Protein AF-0000000075745060 (afdb_homodimer)

Nearest PDB structures (foldseek):
  2mmv-assembly1_B  TM=8.718E-01  e=8.606E-03  Geobacillus stearothermophilus
  2mmv-assembly1_B  TM=8.714E-01  e=1.076E-02  Geobacillus stearothermophilus

pLDDT: mean 89.41, std 9.53, range [43.56, 97.56]

InterPro domains:
  IPR007838 Cell division protein ZapA-like [PF05164] (5-83)
  IPR036192 Cell division protein ZapA-like superfamily [SSF102829] (5-84)

Structure (mmCIF, N/CA/C/O backbone):
data_AF-0000000075745060-model_v1
#
loop_
_entity.id
_entity.type
_entity.pdbx_description
1 polymer 'Cell division protein ZapA'
#
loop_
_atom_site.group_PDB
_atom_site.id
_atom_site.type_symbol
_atom_site.label_atom_id
_atom_site.label_alt_id
_atom_site.label_comp_id
_atom_site.label_asym_id
_atom_site.label_entity_id
_atom_site.label_seq_id
_atom_site.pdbx_PDB_ins_code
_atom_site.Cartn_x
_atom_site.Cartn_y
_atom_site.Cartn_z
_atom_site.occupancy
_atom_site.B_iso_or_equiv
_atom_site.auth_seq_id
_atom_site.auth_comp_id
_atom_site.auth_asym_id
_atom_site.auth_atom_id
_atom_site.pdbx_PDB_model_num
ATOM 1 N N . MET A 1 1 ? 22.391 3.332 -5.008 1 78.62 1 MET A N 1
ATOM 2 C CA . MET A 1 1 ? 21.188 2.574 -4.648 1 78.62 1 MET A CA 1
ATOM 3 C C . MET A 1 1 ? 21.547 1.123 -4.336 1 78.62 1 MET A C 1
ATOM 5 O O . MET A 1 1 ? 21.922 0.367 -5.23 1 78.62 1 MET A O 1
ATOM 9 N N . PRO A 1 2 ? 21.516 0.775 -3.096 1 85.06 2 PRO A N 1
ATOM 10 C CA . PRO A 1 2 ? 21.859 -0.585 -2.688 1 85.06 2 PRO A CA 1
ATOM 11 C C . PRO A 1 2 ? 20.875 -1.632 -3.193 1 85.06 2 PRO A C 1
ATOM 13 O O . PRO A 1 2 ? 19.719 -1.306 -3.48 1 85.06 2 PRO A O 1
ATOM 16 N N . GLU A 1 3 ? 21.469 -2.824 -3.379 1 89.88 3 GLU A N 1
ATOM 17 C CA . GLU A 1 3 ? 20.656 -3.973 -3.768 1 89.88 3 GLU A CA 1
ATOM 18 C C . GLU A 1 3 ? 20.312 -4.844 -2.562 1 89.88 3 GLU A C 1
ATOM 20 O O . GLU A 1 3 ? 21.156 -5.082 -1.701 1 89.88 3 GLU A O 1
ATOM 25 N N . TYR A 1 4 ? 19 -5.285 -2.598 1 91.44 4 TYR A N 1
ATOM 26 C CA . TYR A 1 4 ? 18.547 -6.168 -1.525 1 91.44 4 TYR A CA 1
ATOM 27 C C . TYR A 1 4 ? 18.078 -7.504 -2.082 1 91.44 4 TYR A C 1
ATOM 29 O O . TYR A 1 4 ? 17.406 -7.555 -3.113 1 91.44 4 TYR A O 1
ATOM 37 N N . LYS A 1 5 ? 18.594 -8.586 -1.419 1 92.69 5 LYS A N 1
ATOM 38 C CA . LYS A 1 5 ? 18.125 -9.938 -1.709 1 92.69 5 LYS A CA 1
ATOM 39 C C . LYS A 1 5 ? 17.406 -10.547 -0.507 1 92.69 5 LYS A C 1
ATOM 41 O O . LYS A 1 5 ? 18.016 -10.766 0.54 1 92.69 5 LYS A O 1
ATOM 46 N N . LEU A 1 6 ? 16.109 -10.742 -0.721 1 91.56 6 LEU A N 1
ATOM 47 C CA . LEU A 1 6 ? 15.328 -11.227 0.414 1 91.56 6 LEU A CA 1
ATOM 48 C C . LEU A 1 6 ? 14.375 -12.336 -0.014 1 91.56 6 LEU A C 1
ATOM 50 O O . LEU A 1 6 ? 14.062 -12.469 -1.2 1 91.56 6 LEU A O 1
ATOM 54 N N . THR A 1 7 ? 14.141 -13.188 1.041 1 93.62 7 THR A N 1
ATOM 55 C CA . THR A 1 7 ? 13.062 -14.156 0.876 1 93.62 7 THR A CA 1
ATOM 56 C C . THR A 1 7 ? 11.758 -13.617 1.463 1 93.62 7 THR A C 1
ATOM 58 O O . THR A 1 7 ? 11.656 -13.414 2.674 1 93.62 7 THR A O 1
ATOM 61 N N . VAL A 1 8 ? 10.852 -13.32 0.569 1 93.5 8 VAL A N 1
ATOM 62 C CA . VAL A 1 8 ? 9.547 -12.805 0.988 1 93.5 8 VAL A CA 1
ATOM 63 C C . VAL A 1 8 ? 8.453 -13.797 0.592 1 93.5 8 VAL A C 1
ATOM 65 O O . VAL A 1 8 ? 8.328 -14.148 -0.581 1 93.5 8 VAL A O 1
ATOM 68 N N . LEU A 1 9 ? 7.664 -14.258 1.613 1 92.5 9 LEU A N 1
ATOM 69 C CA . LEU A 1 9 ? 6.578 -15.211 1.397 1 92.5 9 LEU A CA 1
ATOM 70 C C . LEU A 1 9 ? 7.082 -16.453 0.669 1 92.5 9 LEU A C 1
ATOM 72 O O . LEU A 1 9 ? 6.414 -16.953 -0.236 1 92.5 9 LEU A O 1
ATOM 76 N N . GLY A 1 10 ? 8.266 -16.781 0.926 1 90.94 10 GLY A N 1
ATOM 77 C CA . GLY A 1 10 ? 8.859 -18 0.394 1 90.94 10 GLY A CA 1
ATOM 78 C C . GLY A 1 10 ? 9.492 -17.812 -0.97 1 90.94 10 GLY A C 1
ATOM 79 O O . GLY A 1 10 ? 9.953 -18.766 -1.591 1 90.94 10 GLY A O 1
ATOM 80 N N . LEU A 1 11 ? 9.453 -16.547 -1.471 1 91.44 11 LEU A N 1
ATOM 81 C CA . LEU A 1 11 ? 10.023 -16.25 -2.777 1 91.44 11 LEU A CA 1
ATOM 82 C C . LEU A 1 11 ? 11.289 -15.406 -2.635 1 91.44 11 LEU A C 1
ATOM 84 O O . LEU A 1 11 ? 11.336 -14.477 -1.827 1 91.44 11 LEU A O 1
ATOM 88 N N . ASP A 1 12 ? 12.297 -15.773 -3.434 1 92.62 12 ASP A N 1
ATOM 89 C CA . ASP A 1 12 ? 13.539 -15 -3.436 1 92.62 12 ASP A CA 1
ATOM 90 C C . ASP A 1 12 ? 13.445 -13.82 -4.395 1 92.62 12 ASP A C 1
ATOM 92 O O . ASP A 1 12 ? 13.281 -14 -5.605 1 92.62 12 ASP A O 1
ATOM 96 N N . VAL A 1 13 ? 13.523 -12.609 -3.836 1 89.5 13 VAL A N 1
ATOM 97 C CA . VAL A 1 13 ? 13.414 -11.398 -4.645 1 89.5 13 VAL A CA 1
ATOM 98 C C . VAL A 1 13 ? 14.656 -10.531 -4.441 1 89.5 13 VAL A C 1
ATOM 100 O O . VAL A 1 13 ? 15.234 -10.508 -3.355 1 89.5 13 VAL A O 1
ATOM 103 N N . ALA A 1 14 ? 15.023 -9.898 -5.543 1 90.19 14 ALA A N 1
ATOM 104 C CA . ALA A 1 14 ? 16.141 -8.961 -5.52 1 90.19 14 ALA A CA 1
ATOM 105 C C . ALA A 1 14 ? 15.75 -7.633 -6.168 1 90.19 14 ALA A C 1
ATOM 107 O O . ALA A 1 14 ? 15.078 -7.613 -7.203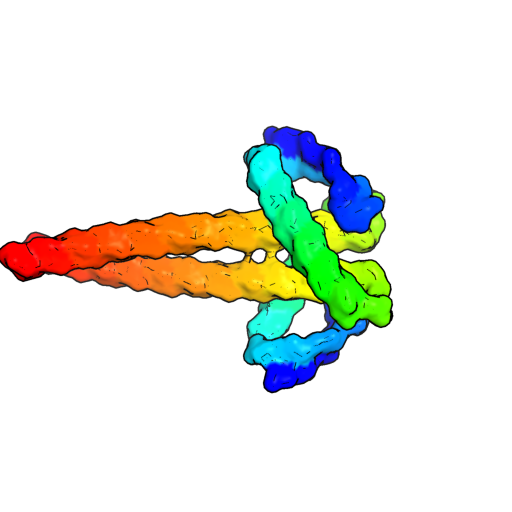 1 90.19 14 ALA A O 1
ATOM 108 N N . PHE A 1 15 ? 16.094 -6.562 -5.426 1 87.69 15 PHE A N 1
ATOM 109 C CA . PHE A 1 15 ? 15.758 -5.27 -6.012 1 87.69 15 PHE A CA 1
ATOM 110 C C . PHE A 1 15 ? 16.688 -4.184 -5.488 1 87.69 15 PHE A C 1
ATOM 112 O O . PHE A 1 15 ? 17.344 -4.363 -4.461 1 87.69 15 PHE A O 1
ATOM 119 N N . LYS A 1 16 ? 16.781 -3.203 -6.344 1 88.81 16 LYS A N 1
ATOM 120 C CA . LYS A 1 16 ? 17.547 -2.027 -5.953 1 88.81 16 LYS A CA 1
ATOM 121 C C . LYS A 1 16 ? 16.641 -0.931 -5.402 1 88.81 16 LYS A C 1
ATOM 123 O O . LYS A 1 16 ? 15.531 -0.729 -5.898 1 88.81 16 LYS A O 1
ATOM 128 N N . THR A 1 17 ? 17.031 -0.321 -4.336 1 90.44 17 THR A N 1
ATOM 129 C CA . THR A 1 17 ? 16.234 0.747 -3.734 1 90.44 17 THR A CA 1
ATOM 130 C C . THR A 1 17 ? 17.125 1.702 -2.947 1 90.44 17 THR A C 1
ATOM 132 O O . THR A 1 17 ? 18.219 1.33 -2.529 1 90.44 17 THR A O 1
ATOM 135 N N . ASP A 1 18 ? 16.594 2.986 -2.891 1 90.62 18 ASP A N 1
ATOM 136 C CA . ASP A 1 18 ? 17.297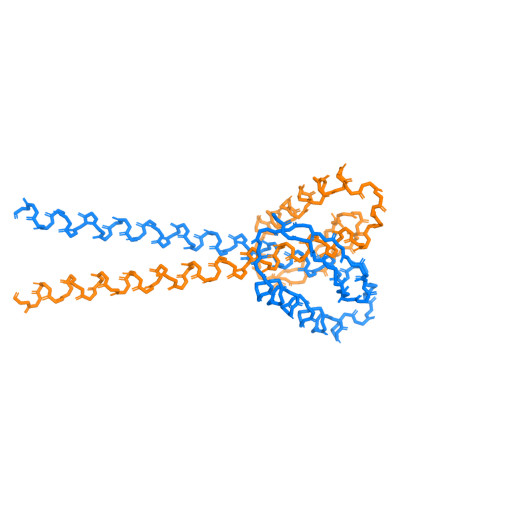 3.971 -2.072 1 90.62 18 ASP A CA 1
ATOM 137 C C . ASP A 1 18 ? 16.906 3.836 -0.601 1 90.62 18 ASP A C 1
ATOM 139 O O . ASP A 1 18 ? 17.547 4.422 0.271 1 90.62 18 ASP A O 1
ATOM 143 N N . ALA A 1 19 ? 15.859 3.021 -0.33 1 90.62 19 ALA A N 1
ATOM 144 C CA . ALA A 1 19 ? 15.43 2.781 1.045 1 90.62 19 ALA A CA 1
ATOM 145 C C . ALA A 1 19 ? 16.516 2.055 1.839 1 90.62 19 ALA A C 1
ATOM 147 O O . ALA A 1 19 ? 17.219 1.199 1.3 1 90.62 19 ALA A O 1
ATOM 148 N N . ASP A 1 20 ? 16.609 2.389 3.102 1 92.19 20 ASP A N 1
ATOM 149 C CA . ASP A 1 20 ? 17.594 1.696 3.932 1 92.19 20 ASP A CA 1
ATOM 150 C C . ASP A 1 20 ? 17.047 0.35 4.41 1 92.19 20 ASP A C 1
ATOM 152 O O . ASP A 1 20 ? 15.891 0.013 4.156 1 92.19 20 ASP A O 1
ATOM 156 N N . GLY A 1 21 ? 17.938 -0.365 5.074 1 92.38 21 GLY A N 1
ATOM 157 C CA . GLY A 1 21 ? 17.609 -1.716 5.5 1 92.38 21 GLY A CA 1
ATOM 158 C C . GLY A 1 21 ? 16.438 -1.771 6.465 1 92.38 21 GLY A C 1
ATOM 159 O O . GLY A 1 21 ? 15.633 -2.697 6.414 1 92.38 21 GLY A O 1
ATOM 160 N N . GLU A 1 22 ? 16.375 -0.827 7.312 1 95.25 22 GLU A N 1
ATOM 161 C CA . GLU A 1 22 ? 15.281 -0.786 8.289 1 95.25 22 GLU A CA 1
ATOM 162 C C . GLU A 1 22 ? 13.93 -0.6 7.609 1 95.25 22 GLU A C 1
ATOM 164 O O . GLU A 1 22 ? 12.953 -1.246 7.98 1 95.25 22 GLU A O 1
ATOM 169 N N . ARG A 1 23 ? 13.922 0.302 6.664 1 95 23 ARG A N 1
ATOM 170 C CA . ARG A 1 23 ? 12.703 0.56 5.898 1 95 23 ARG A CA 1
ATOM 171 C C . ARG A 1 23 ? 12.281 -0.675 5.109 1 95 23 ARG A C 1
ATOM 173 O O . ARG A 1 23 ? 11.094 -1.024 5.078 1 95 23 ARG A O 1
ATOM 180 N N . VAL A 1 24 ? 13.273 -1.352 4.527 1 95.19 24 VAL A N 1
ATOM 181 C CA . VAL A 1 24 ? 13.016 -2.564 3.76 1 95.19 24 VAL A CA 1
ATOM 182 C C . VAL A 1 24 ? 12.469 -3.652 4.684 1 95.19 24 VAL A C 1
ATOM 184 O O . VAL A 1 24 ? 11.508 -4.344 4.34 1 95.19 24 VAL A O 1
ATOM 187 N N . GLN A 1 25 ? 13.039 -3.764 5.812 1 95.88 25 GLN A N 1
ATOM 188 C CA . GLN A 1 25 ? 12.609 -4.77 6.781 1 95.88 25 GLN A CA 1
ATOM 189 C C . GLN A 1 25 ? 11.195 -4.488 7.273 1 95.88 25 GLN A C 1
ATOM 191 O O . GLN A 1 25 ? 10.391 -5.41 7.434 1 95.88 25 GLN A O 1
ATOM 196 N N . ALA A 1 26 ? 10.883 -3.254 7.504 1 97.19 26 ALA A N 1
ATOM 197 C CA . ALA A 1 26 ? 9.547 -2.885 7.961 1 97.19 26 ALA A CA 1
ATOM 198 C C . ALA A 1 26 ? 8.492 -3.232 6.918 1 97.19 26 ALA A C 1
ATOM 200 O O . ALA A 1 26 ? 7.414 -3.732 7.254 1 97.19 26 ALA A O 1
ATOM 201 N N . ALA A 1 27 ? 8.82 -2.928 5.68 1 97.19 27 ALA A N 1
ATOM 202 C CA . ALA A 1 27 ? 7.902 -3.252 4.594 1 97.19 27 ALA A CA 1
ATOM 203 C C . ALA A 1 27 ? 7.699 -4.762 4.477 1 97.19 27 ALA A C 1
ATOM 205 O O . ALA A 1 27 ? 6.57 -5.23 4.297 1 97.19 27 ALA A O 1
ATOM 206 N N . THR A 1 28 ? 8.805 -5.484 4.625 1 97.06 28 THR A N 1
ATOM 207 C CA . THR A 1 28 ? 8.727 -6.938 4.547 1 97.06 28 THR A CA 1
ATOM 208 C C . THR A 1 28 ? 7.895 -7.5 5.695 1 97.06 28 THR A C 1
ATOM 210 O O . THR A 1 28 ? 7.07 -8.391 5.492 1 97.06 28 THR A O 1
ATOM 213 N N . ASP A 1 29 ? 8.141 -6.988 6.859 1 97.31 29 ASP A N 1
ATOM 214 C CA . ASP A 1 29 ? 7.406 -7.438 8.039 1 97.31 29 ASP A CA 1
ATOM 215 C C . ASP A 1 29 ? 5.91 -7.164 7.887 1 97.31 29 ASP A C 1
ATOM 217 O O . ASP A 1 29 ? 5.086 -8.023 8.203 1 97.31 29 ASP A O 1
ATOM 221 N N . LEU A 1 30 ? 5.574 -5.992 7.465 1 97.56 30 LEU A N 1
ATOM 222 C CA . LEU A 1 30 ? 4.176 -5.637 7.246 1 97.56 30 LEU A CA 1
ATOM 223 C C . LEU A 1 30 ? 3.516 -6.598 6.266 1 97.56 30 LEU A C 1
ATOM 225 O O . LEU A 1 30 ? 2.418 -7.102 6.52 1 97.56 30 LEU A O 1
ATOM 229 N N . LEU A 1 31 ? 4.211 -6.773 5.156 1 97.06 31 LEU A N 1
ATOM 230 C CA . LEU A 1 31 ? 3.701 -7.652 4.109 1 97.06 31 LEU A CA 1
ATOM 231 C C . LEU A 1 31 ? 3.484 -9.062 4.645 1 97.06 31 LEU A C 1
ATOM 233 O O . LEU A 1 31 ? 2.418 -9.648 4.445 1 97.06 31 LEU A O 1
ATOM 237 N N . GLU A 1 32 ? 4.453 -9.656 5.328 1 96.25 32 GLU A N 1
ATOM 238 C CA . GLU A 1 32 ? 4.387 -11.016 5.84 1 96.25 32 GLU A CA 1
ATOM 239 C C . GLU A 1 32 ? 3.293 -11.164 6.895 1 96.25 32 GLU A C 1
ATOM 241 O O . GLU A 1 32 ? 2.566 -12.156 6.91 1 96.25 32 GLU A O 1
ATOM 246 N N . ASN A 1 33 ? 3.178 -10.195 7.715 1 96.81 33 ASN A N 1
ATOM 247 C CA . ASN A 1 33 ? 2.148 -10.227 8.75 1 96.81 33 ASN A CA 1
ATOM 248 C C . ASN A 1 33 ? 0.747 -10.195 8.141 1 96.81 33 ASN A C 1
ATOM 250 O O . ASN A 1 33 ? -0.123 -10.969 8.547 1 96.81 33 ASN A O 1
ATOM 254 N N . ARG A 1 34 ? 0.559 -9.352 7.211 1 95.44 34 ARG A N 1
ATOM 255 C CA . ARG A 1 34 ? -0.747 -9.242 6.566 1 95.44 34 ARG A CA 1
ATOM 256 C C . ARG A 1 34 ? -1.068 -10.508 5.773 1 95.44 34 ARG A C 1
ATOM 258 O O . ARG A 1 34 ? -2.215 -10.961 5.754 1 95.44 34 ARG A O 1
ATOM 265 N N . TYR A 1 35 ? -0.072 -11.008 5.16 1 95.81 35 TYR A N 1
ATOM 266 C CA . TYR A 1 35 ? -0.273 -12.242 4.406 1 95.81 35 TYR A CA 1
ATOM 267 C C . TYR A 1 35 ? -0.664 -13.391 5.332 1 95.81 35 TYR A C 1
ATOM 269 O O . TYR A 1 35 ? -1.56 -14.18 5.012 1 95.81 35 TYR A O 1
ATOM 277 N N . GLN A 1 36 ? 0.016 -13.523 6.449 1 93.94 36 GLN A N 1
ATOM 278 C CA . GLN A 1 36 ? -0.27 -14.586 7.406 1 93.94 36 GLN A CA 1
ATOM 279 C C . GLN A 1 36 ? -1.704 -14.492 7.922 1 93.94 36 GLN A C 1
ATOM 281 O O . GLN A 1 36 ? -2.389 -15.508 8.055 1 93.94 36 GLN A O 1
ATOM 286 N N . GLU A 1 37 ? -2.137 -13.328 8.18 1 93.38 37 GLU A N 1
ATOM 287 C CA . GLU A 1 37 ? -3.51 -13.109 8.617 1 93.38 37 GLU A CA 1
ATOM 288 C C . GLU A 1 37 ? -4.508 -13.508 7.535 1 93.38 37 GLU A C 1
ATOM 290 O O . GLU A 1 37 ? -5.543 -14.109 7.824 1 93.38 37 GLU A O 1
ATOM 295 N N . LEU A 1 38 ? -4.184 -13.055 6.344 1 91.12 38 LEU A N 1
ATOM 296 C CA . LEU A 1 38 ? -5.043 -13.359 5.207 1 91.12 38 LEU A CA 1
ATOM 297 C C . LEU A 1 38 ? -5.086 -14.867 4.949 1 91.12 38 LEU A C 1
ATOM 299 O O . LEU A 1 38 ? -6.145 -15.422 4.645 1 91.12 38 LEU A O 1
ATOM 303 N N . GLU A 1 39 ? -3.891 -15.492 5.016 1 90.25 39 GLU A N 1
ATOM 304 C CA . GLU A 1 39 ? -3.779 -16.922 4.777 1 90.25 39 GLU A CA 1
ATOM 305 C C . GLU A 1 39 ? -4.613 -17.719 5.781 1 90.25 39 GLU A C 1
ATOM 307 O O . GLU A 1 39 ? -5.227 -18.719 5.426 1 90.25 39 GLU A O 1
ATOM 312 N N . ALA A 1 40 ? -4.613 -17.281 6.949 1 88.31 40 ALA A N 1
ATOM 313 C CA . ALA A 1 40 ? -5.367 -17.938 8.008 1 88.31 40 ALA A CA 1
ATOM 314 C C . ALA A 1 40 ? -6.863 -17.938 7.707 1 88.31 40 ALA A C 1
ATOM 316 O O . ALA A 1 40 ? -7.59 -18.844 8.102 1 88.31 40 ALA A O 1
ATOM 317 N N . ARG A 1 41 ? -7.285 -16.938 6.992 1 83.44 41 ARG A N 1
ATOM 318 C CA . ARG A 1 41 ? -8.703 -16.766 6.711 1 83.44 41 ARG A CA 1
ATOM 319 C C . ARG A 1 41 ? -9.07 -17.359 5.348 1 83.44 41 ARG A C 1
ATOM 321 O O . ARG A 1 41 ? -10.234 -17.656 5.09 1 83.44 41 ARG A O 1
ATOM 328 N N . GLY A 1 42 ? -8.055 -17.266 4.48 1 77.31 42 GLY A N 1
ATOM 329 C CA . GLY A 1 42 ? -8.328 -17.594 3.092 1 77.31 42 GLY A CA 1
ATOM 330 C C . GLY A 1 42 ? -7.836 -18.969 2.695 1 77.31 42 GLY A C 1
ATOM 331 O O . GLY A 1 42 ? -7.277 -19.156 1.61 1 77.31 42 GLY A O 1
ATOM 332 N N . LEU A 1 43 ? -7.996 -19.922 3.525 1 66.69 43 LEU A N 1
ATOM 333 C CA . LEU A 1 43 ? -7.438 -21.25 3.359 1 66.69 43 LEU A CA 1
ATOM 334 C C . LEU A 1 43 ? -7.793 -21.828 1.992 1 66.69 43 LEU A C 1
ATOM 336 O O . LEU A 1 43 ? -7 -22.562 1.395 1 66.69 43 LEU A O 1
ATOM 340 N N . ARG A 1 44 ? -8.836 -21.297 1.513 1 81.88 44 ARG A N 1
ATOM 341 C CA . ARG A 1 44 ? -9.266 -21.875 0.246 1 81.88 44 ARG A CA 1
ATOM 342 C C . ARG A 1 44 ? -8.758 -21.062 -0.935 1 81.88 44 ARG A C 1
ATOM 344 O O . ARG A 1 44 ? -8.883 -21.484 -2.088 1 81.88 44 ARG A O 1
ATOM 351 N N . LEU A 1 45 ? -7.996 -20.047 -0.645 1 83.5 45 LEU A N 1
ATOM 352 C CA . LEU A 1 45 ? -7.473 -19.219 -1.724 1 83.5 45 LEU A CA 1
ATOM 353 C C . LEU A 1 45 ? -6.059 -19.641 -2.098 1 83.5 45 LEU A C 1
ATOM 355 O O . LEU A 1 45 ? -5.266 -20.016 -1.228 1 83.5 45 LEU A O 1
ATOM 359 N N . GLY A 1 46 ? -5.719 -19.875 -3.342 1 87.94 46 GLY A N 1
ATOM 360 C CA . GLY A 1 46 ? -4.344 -20.078 -3.779 1 87.94 46 GLY A CA 1
ATOM 361 C C . GLY A 1 46 ? -3.449 -18.891 -3.496 1 87.94 46 GLY A C 1
ATOM 362 O O . GLY A 1 46 ? -3.936 -17.781 -3.248 1 87.94 46 GLY A O 1
ATOM 363 N N . LYS A 1 47 ? -2.148 -19.172 -3.316 1 88.88 47 LYS A N 1
ATOM 364 C CA . LYS A 1 47 ? -1.157 -18.172 -2.943 1 88.88 47 LYS A CA 1
ATOM 365 C C . LYS A 1 47 ? -1.261 -16.938 -3.838 1 88.88 47 LYS A C 1
A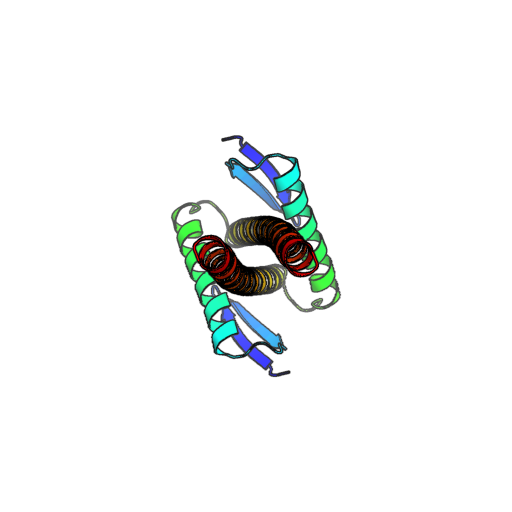TOM 367 O O . LYS A 1 47 ? -1.17 -15.805 -3.357 1 88.88 47 LYS A O 1
ATOM 372 N N . GLN A 1 48 ? -1.47 -17.156 -5.086 1 90.75 48 GLN A N 1
ATOM 373 C CA . GLN A 1 48 ? -1.537 -16.031 -6.027 1 90.75 48 GLN A CA 1
ATOM 374 C C . GLN A 1 48 ? -2.723 -15.125 -5.723 1 90.75 48 GLN A C 1
ATOM 376 O O . GLN A 1 48 ? -2.586 -13.898 -5.719 1 90.75 48 GLN A O 1
ATOM 381 N N . LYS A 1 49 ? -3.832 -15.742 -5.52 1 91.69 49 LYS A N 1
ATOM 382 C CA . LYS A 1 49 ? -5.02 -14.961 -5.191 1 91.69 49 LYS A CA 1
ATOM 383 C C . LYS A 1 49 ? -4.84 -14.219 -3.871 1 91.69 49 LYS A C 1
ATOM 385 O O . LYS A 1 49 ? -5.273 -13.07 -3.732 1 91.69 49 LYS A O 1
ATOM 390 N N . LEU A 1 50 ? -4.211 -14.852 -2.906 1 93.19 50 LEU A N 1
ATOM 391 C CA . LEU A 1 50 ? -3.934 -14.203 -1.628 1 93.19 50 LEU A CA 1
ATOM 392 C C . LEU A 1 50 ? -3.045 -12.977 -1.816 1 93.19 50 LEU A C 1
ATOM 394 O O . LEU A 1 50 ? -3.27 -11.945 -1.19 1 93.19 50 LEU A O 1
ATOM 398 N N . LEU A 1 51 ? -2.088 -13.094 -2.684 1 94.44 51 LEU A N 1
ATOM 399 C CA . LEU A 1 51 ? -1.176 -11.992 -2.961 1 94.44 51 LEU A CA 1
ATOM 400 C C . LEU A 1 51 ? -1.911 -10.828 -3.621 1 94.44 51 LEU A C 1
ATOM 402 O O . LEU A 1 51 ? -1.628 -9.664 -3.334 1 94.44 51 LEU A O 1
ATOM 406 N N . VAL A 1 52 ? -2.857 -11.172 -4.453 1 94.5 52 VAL A N 1
ATOM 407 C CA . VAL A 1 52 ? -3.641 -10.133 -5.117 1 94.5 52 VAL A CA 1
ATOM 408 C C . VAL A 1 52 ? -4.523 -9.414 -4.098 1 94.5 52 VAL A C 1
ATOM 410 O O . VAL A 1 52 ? -4.645 -8.188 -4.125 1 94.5 52 VAL A O 1
ATOM 413 N N . PHE A 1 53 ? -5.09 -10.195 -3.223 1 93.44 53 PHE A N 1
ATOM 414 C CA . PHE A 1 53 ? -5.91 -9.617 -2.166 1 93.44 53 PHE A CA 1
ATOM 415 C C . PHE A 1 53 ? -5.082 -8.688 -1.289 1 93.44 53 PHE A C 1
ATOM 417 O O . PHE A 1 53 ? -5.527 -7.582 -0.959 1 93.44 53 PHE A O 1
ATOM 424 N N . LEU A 1 54 ? -3.975 -9.141 -0.962 1 95.38 54 LEU A N 1
ATOM 425 C CA . LEU A 1 54 ? -3.062 -8.359 -0.136 1 95.38 54 LEU A CA 1
ATOM 426 C C . LEU A 1 54 ? -2.656 -7.066 -0.844 1 95.38 54 LEU A C 1
ATOM 428 O O . LEU A 1 54 ? -2.695 -5.988 -0.249 1 95.38 54 LEU A O 1
ATOM 432 N N . ALA A 1 55 ? -2.264 -7.16 -2.076 1 96.69 55 ALA A N 1
ATOM 433 C CA . ALA A 1 55 ? -1.824 -6.012 -2.867 1 96.69 55 ALA A CA 1
ATOM 434 C C . ALA A 1 55 ? -2.959 -5.008 -3.053 1 96.69 55 ALA A C 1
ATOM 436 O O . ALA A 1 55 ? -2.736 -3.795 -3.002 1 96.69 55 ALA A O 1
ATOM 437 N N . LEU A 1 56 ? -4.148 -5.523 -3.252 1 95.5 56 LEU A N 1
ATOM 438 C CA . LEU A 1 56 ? -5.32 -4.668 -3.408 1 95.5 56 LEU A CA 1
ATOM 439 C C . LEU A 1 56 ? -5.594 -3.885 -2.129 1 95.5 56 LEU A C 1
ATOM 441 O O . LEU A 1 56 ? -5.902 -2.691 -2.18 1 95.5 56 LEU A O 1
ATOM 445 N N . GLY A 1 57 ? -5.516 -4.559 -1.016 1 95.25 57 GLY A N 1
ATOM 446 C CA . GLY A 1 57 ? -5.68 -3.9 0.27 1 95.25 57 GLY A CA 1
ATOM 447 C C . GLY A 1 57 ? -4.652 -2.812 0.517 1 95.25 57 GLY A C 1
ATOM 448 O O . GLY A 1 57 ? -4.996 -1.719 0.973 1 95.25 57 GLY A O 1
ATOM 449 N N . LEU A 1 58 ? -3.434 -3.176 0.188 1 97.38 58 LEU A N 1
ATOM 450 C CA . LEU A 1 58 ? -2.352 -2.211 0.356 1 97.38 58 LEU A CA 1
ATOM 451 C C . LEU A 1 58 ? -2.547 -1.011 -0.564 1 97.38 58 LEU A C 1
ATOM 453 O O . LEU A 1 58 ? -2.275 0.127 -0.174 1 97.38 58 LEU A O 1
ATOM 457 N N . ALA A 1 59 ? -2.961 -1.238 -1.771 1 97.25 59 ALA A N 1
ATOM 458 C CA . ALA A 1 59 ? -3.25 -0.162 -2.717 1 97.25 59 ALA A CA 1
ATOM 459 C C . ALA A 1 59 ? -4.344 0.757 -2.184 1 97.25 59 ALA A C 1
ATOM 461 O O . ALA A 1 59 ? -4.227 1.982 -2.254 1 97.25 59 ALA A O 1
ATOM 462 N N . ASP A 1 60 ? -5.402 0.141 -1.674 1 96.5 60 ASP A N 1
ATOM 463 C CA . ASP A 1 60 ? -6.492 0.917 -1.09 1 96.5 60 ASP A CA 1
ATOM 464 C C . ASP A 1 60 ? -6 1.762 0.083 1 96.5 60 ASP A C 1
ATOM 466 O O . ASP A 1 60 ? -6.336 2.943 0.189 1 96.5 60 ASP A O 1
ATOM 470 N N . ASP A 1 61 ? -5.215 1.131 0.971 1 96.5 61 ASP A N 1
ATOM 471 C CA . ASP A 1 61 ? -4.664 1.834 2.125 1 96.5 61 ASP A CA 1
ATOM 472 C C . ASP A 1 61 ? -3.805 3.018 1.688 1 96.5 61 ASP A C 1
ATOM 474 O O . ASP A 1 61 ? -3.875 4.094 2.281 1 96.5 61 ASP A O 1
ATOM 478 N N . TYR A 1 62 ? -3.07 2.756 0.699 1 96.69 62 TYR A N 1
ATOM 479 C CA . TYR A 1 62 ? -2.189 3.797 0.183 1 96.69 62 TYR A CA 1
ATOM 480 C C . TYR A 1 62 ? -2.992 4.98 -0.342 1 96.69 62 TYR A C 1
ATOM 482 O O . TYR A 1 62 ? -2.68 6.133 -0.038 1 96.69 62 TYR A O 1
ATOM 490 N N . LEU A 1 63 ? -3.992 4.738 -1.106 1 96.94 63 LEU A N 1
ATOM 491 C CA . LEU A 1 63 ? -4.828 5.789 -1.68 1 96.94 63 LEU A CA 1
ATOM 492 C C . LEU A 1 63 ? -5.551 6.566 -0.585 1 96.94 63 LEU A C 1
ATOM 494 O O . LEU A 1 63 ? -5.656 7.793 -0.657 1 96.94 63 LEU A O 1
ATOM 498 N N . GLN A 1 64 ? -6.043 5.844 0.406 1 95.56 64 GLN A N 1
ATOM 499 C CA . GLN A 1 64 ? -6.723 6.496 1.518 1 95.56 64 GLN A CA 1
ATOM 500 C C . GLN A 1 64 ? -5.773 7.406 2.287 1 95.56 64 GLN A C 1
ATOM 502 O O . GLN A 1 64 ? -6.148 8.508 2.688 1 95.56 64 GLN A O 1
ATOM 507 N N . MET A 1 65 ? -4.551 6.906 2.467 1 95.25 65 MET A N 1
ATOM 508 C CA . MET A 1 65 ? -3.557 7.707 3.174 1 95.25 65 MET A CA 1
ATOM 509 C C . MET A 1 65 ? -3.201 8.961 2.379 1 95.25 65 MET A C 1
ATOM 511 O O . MET A 1 65 ? -2.982 10.023 2.957 1 95.25 65 MET A O 1
ATOM 515 N N . THR A 1 66 ? -3.074 8.82 1.099 1 95 66 THR A N 1
ATOM 516 C CA . THR A 1 66 ? -2.779 9.953 0.234 1 95 66 THR A CA 1
ATOM 517 C C . THR A 1 66 ? -3.857 11.023 0.364 1 95 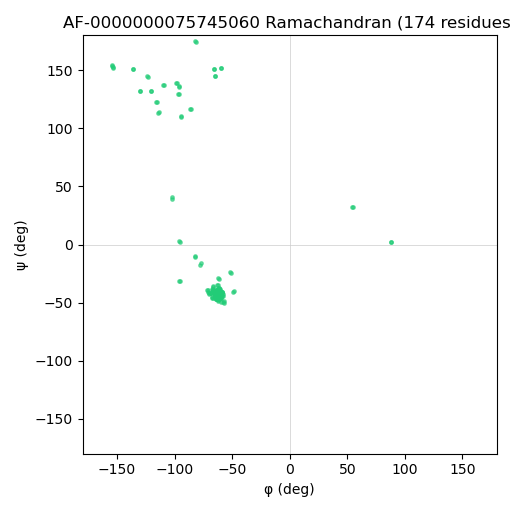66 THR A C 1
ATOM 519 O O . THR A 1 66 ? -3.549 12.219 0.457 1 95 66 THR A O 1
ATOM 522 N N . GLU A 1 67 ? -5.078 10.586 0.371 1 93.94 67 GLU A N 1
ATOM 523 C CA . GLU A 1 67 ? -6.188 11.516 0.523 1 93.94 67 GLU A CA 1
ATOM 524 C C . GLU A 1 67 ? -6.141 12.219 1.876 1 93.94 67 GLU A C 1
ATOM 526 O O . GLU A 1 67 ? -6.387 13.422 1.966 1 93.94 67 GLU A O 1
ATOM 531 N N . ARG A 1 68 ? -5.855 11.469 2.877 1 93.5 68 ARG A N 1
ATOM 532 C CA . ARG A 1 68 ? -5.773 12.031 4.223 1 93.5 68 ARG A CA 1
ATOM 533 C C . ARG A 1 68 ? -4.652 13.062 4.316 1 93.5 68 ARG A C 1
ATOM 535 O O . ARG A 1 68 ? -4.816 14.102 4.949 1 93.5 68 ARG A O 1
ATOM 542 N N . LEU A 1 69 ? -3.568 12.711 3.775 1 93.88 69 LEU A N 1
ATOM 543 C CA . LEU A 1 69 ? -2.426 13.617 3.797 1 93.88 69 LEU A CA 1
ATOM 544 C C . LEU A 1 69 ? -2.756 14.922 3.084 1 93.88 69 LEU A C 1
ATOM 546 O O . LEU A 1 69 ? -2.375 16 3.549 1 93.88 69 LEU A O 1
ATOM 550 N N . GLN A 1 70 ? -3.41 14.805 1.943 1 93 70 GLN A N 1
ATOM 551 C CA . GLN A 1 70 ? -3.812 16 1.2 1 93 70 GLN A CA 1
ATOM 552 C C . GLN A 1 70 ? -4.766 16.859 2.02 1 93 70 GLN A C 1
ATOM 554 O O . GLN A 1 70 ? -4.68 18.094 1.989 1 93 70 GLN A O 1
ATOM 559 N N . GLY A 1 71 ? -5.684 16.188 2.662 1 92.31 71 GLY A N 1
ATOM 560 C CA . GLY A 1 71 ? -6.586 16.922 3.539 1 92.31 71 GLY A CA 1
ATOM 561 C C . GLY A 1 71 ? -5.867 17.656 4.656 1 92.31 71 GLY A C 1
ATOM 562 O O . GLY A 1 71 ? -6.18 18.812 4.945 1 92.31 71 GLY A O 1
ATOM 563 N N . GLN A 1 72 ? -4.953 17 5.219 1 90.25 72 GLN A N 1
ATOM 564 C CA . GLN A 1 72 ? -4.203 17.609 6.32 1 90.25 72 GLN A CA 1
ATOM 565 C C . GLN A 1 72 ? -3.348 18.766 5.836 1 90.25 72 GLN A C 1
ATOM 567 O O . GLN A 1 72 ? -3.17 19.75 6.551 1 90.25 72 GLN A O 1
ATOM 572 N N . ASP A 1 73 ? -2.814 18.547 4.684 1 91.38 73 ASP A N 1
ATOM 573 C CA . ASP A 1 73 ? -2.021 19.625 4.102 1 91.38 73 ASP A CA 1
ATOM 574 C C . ASP A 1 73 ? -2.873 20.875 3.885 1 91.38 73 ASP A C 1
ATOM 576 O O . ASP A 1 73 ? -2.422 21.984 4.148 1 91.38 73 ASP A O 1
ATOM 580 N N . THR A 1 74 ? -4.094 20.672 3.398 1 91.25 74 THR A N 1
ATOM 581 C CA . THR A 1 74 ? -5.02 21.766 3.164 1 91.25 74 THR A CA 1
ATOM 582 C C . THR A 1 74 ? -5.371 22.469 4.477 1 91.25 74 THR A C 1
ATOM 584 O O . THR A 1 74 ? -5.426 23.703 4.539 1 91.25 74 THR A O 1
ATOM 587 N N . GLU A 1 75 ? -5.547 21.672 5.43 1 87.44 75 GLU A N 1
ATOM 588 C CA . GLU A 1 75 ? -5.879 22.219 6.742 1 87.44 75 GLU A CA 1
ATOM 589 C C . GLU A 1 75 ? -4.711 23 7.324 1 87.44 75 GLU A C 1
ATOM 591 O O . GLU A 1 75 ? -4.902 24.078 7.906 1 87.44 75 GLU A O 1
ATOM 596 N N . LEU A 1 76 ? -3.549 22.453 7.238 1 88.25 76 LEU A N 1
ATOM 597 C CA . LEU A 1 76 ? -2.342 23.125 7.723 1 88.25 76 LEU A CA 1
ATOM 598 C C . LEU A 1 76 ? -2.143 24.453 7.02 1 88.25 76 LEU A C 1
ATOM 600 O O . LEU A 1 76 ? -1.78 25.453 7.66 1 88.25 76 LEU A O 1
ATOM 604 N N . GLN A 1 77 ? -2.395 24.422 5.746 1 89.62 77 GLN A N 1
ATOM 605 C CA . GLN A 1 77 ? -2.24 25.656 4.973 1 89.62 77 GLN A CA 1
ATOM 606 C C . GLN A 1 77 ? -3.268 26.703 5.391 1 89.62 77 GLN A C 1
ATOM 608 O O . GLN A 1 77 ? -2.949 27.891 5.48 1 89.62 77 GLN A O 1
ATOM 613 N N . ARG A 1 78 ? -4.457 26.234 5.633 1 86.75 78 ARG A N 1
ATOM 614 C CA . ARG A 1 78 ? -5.516 27.125 6.082 1 86.75 78 ARG A CA 1
ATOM 615 C C . ARG A 1 78 ? -5.16 27.766 7.418 1 86.75 78 ARG A C 1
ATOM 617 O O . ARG A 1 78 ? -5.367 28.969 7.613 1 86.75 78 ARG A O 1
ATOM 624 N N . LEU A 1 79 ? -4.625 27.031 8.297 1 83.94 79 LEU A N 1
ATOM 625 C CA . LEU A 1 79 ? -4.258 27.516 9.617 1 83.94 79 LEU A CA 1
ATOM 626 C C . LEU A 1 79 ? -3.09 28.5 9.539 1 83.94 79 LEU A C 1
ATOM 628 O O . LEU A 1 79 ? -3.066 29.5 10.242 1 83.94 79 LEU A O 1
ATOM 632 N N . LEU A 1 80 ? -2.182 28.156 8.734 1 84.25 80 LEU A N 1
ATOM 633 C CA . LEU A 1 80 ? -1.024 29.031 8.555 1 84.25 80 LEU A CA 1
ATOM 634 C C . LEU A 1 80 ? -1.445 30.375 7.977 1 84.25 80 LEU A C 1
ATOM 636 O O . LEU A 1 80 ? -0.917 31.422 8.367 1 84.25 80 LEU A O 1
ATOM 640 N N . ASP A 1 81 ? -2.398 30.375 7.016 1 86.56 81 ASP A N 1
ATOM 641 C CA . ASP A 1 81 ? -2.938 31.609 6.438 1 86.56 81 ASP A CA 1
ATOM 642 C C . ASP A 1 81 ? -3.645 32.438 7.496 1 86.56 81 ASP A C 1
ATOM 644 O O . ASP A 1 81 ? -3.549 33.688 7.484 1 86.56 81 ASP A O 1
ATOM 648 N N . LYS A 1 82 ? -4.281 31.844 8.414 1 81.62 82 LYS A N 1
ATOM 649 C CA . LYS A 1 82 ? -4.988 32.531 9.484 1 81.62 82 LYS A CA 1
ATOM 650 C C . LYS A 1 82 ? -4.012 33.188 10.453 1 81.62 82 LYS A C 1
ATOM 652 O O . LYS A 1 82 ? -4.25 34.312 10.93 1 81.62 82 LYS A O 1
ATOM 657 N N . ILE A 1 83 ? -2.973 32.562 10.82 1 78 83 ILE A N 1
ATOM 658 C CA . ILE A 1 83 ? -1.956 33.094 11.734 1 78 83 ILE A CA 1
ATOM 659 C C . ILE A 1 83 ? -1.254 34.281 11.102 1 78 83 ILE A C 1
ATOM 661 O O . ILE A 1 83 ? -1.02 35.281 11.766 1 78 83 ILE A O 1
ATOM 665 N N . ASP A 1 84 ? -0.92 34.062 9.797 1 79.44 84 ASP A N 1
ATOM 666 C CA . ASP A 1 84 ? -0.263 35.188 9.094 1 79.44 84 ASP A CA 1
ATOM 667 C C . ASP A 1 84 ? -1.194 36.375 8.977 1 79.44 84 ASP A C 1
ATOM 669 O O . ASP A 1 84 ? -0.75 37.531 9.07 1 79.44 84 ASP A O 1
ATOM 673 N N . GLY A 1 85 ? -2.484 36.094 8.547 1 71.56 85 GLY A N 1
ATOM 674 C CA . GLY A 1 85 ? -3.445 37.188 8.531 1 71.56 85 GLY A CA 1
ATOM 675 C C . GLY A 1 85 ? -3.639 37.844 9.891 1 71.56 85 GLY A C 1
ATOM 676 O O . GLY A 1 85 ? -3.92 39.031 9.977 1 71.56 85 GLY A O 1
ATOM 677 N N . THR A 1 86 ? -3.721 37.156 10.906 1 63.34 86 THR A N 1
ATOM 678 C CA . THR A 1 86 ? -3.846 37.688 12.25 1 63.34 86 THR A CA 1
ATOM 679 C C . THR A 1 86 ? -2.617 38.531 12.617 1 63.34 86 THR A C 1
ATOM 681 O O . THR A 1 86 ? -2.732 39.562 13.281 1 63.34 86 THR A O 1
ATOM 684 N N . ASP A 1 87 ? -1.415 38.094 12.25 1 59.88 87 ASP A N 1
ATOM 685 C CA . ASP A 1 87 ? -0.224 38.875 12.586 1 59.88 87 ASP A CA 1
ATOM 686 C C . ASP A 1 87 ? -0.146 40.156 11.75 1 59.88 87 ASP A C 1
ATOM 688 O O . ASP A 1 87 ? 0.388 41.156 12.211 1 59.88 87 ASP A O 1
ATOM 692 N N . ASN A 1 88 ? -0.485 40.125 10.5 1 55.41 88 ASN A N 1
ATOM 693 C CA . ASN A 1 88 ? -0.327 41.312 9.68 1 55.41 88 ASN A CA 1
ATOM 694 C C . ASN A 1 88 ? -1.435 42.312 9.945 1 55.41 88 ASN A C 1
ATOM 696 O O . ASN A 1 88 ? -1.479 43.375 9.312 1 55.41 88 ASN A O 1
ATOM 700 N N . GLY A 1 89 ? -2.516 41.938 10.523 1 43.88 89 GLY A N 1
ATOM 701 C CA . GLY A 1 89 ? -3.332 43.062 10.945 1 43.88 89 GLY A CA 1
ATOM 702 C C . GLY A 1 89 ? -2.838 43.719 12.219 1 43.88 89 GLY A C 1
ATOM 703 O O . GLY A 1 89 ? -2.045 43.125 12.953 1 43.88 89 GLY A O 1
ATOM 704 N N . MET B 1 1 ? -21.891 -4.359 4.418 1 79.62 1 MET B N 1
ATOM 705 C CA . MET B 1 1 ? -20.641 -4.418 3.672 1 79.62 1 MET B CA 1
ATOM 706 C C . MET B 1 1 ? -20.828 -5.141 2.342 1 79.62 1 MET B C 1
ATOM 708 O O . MET B 1 1 ? -21.047 -6.352 2.312 1 79.62 1 MET B O 1
ATOM 712 N N . PRO B 1 2 ? -20.844 -4.402 1.282 1 85.5 2 PRO B N 1
ATOM 713 C CA . PRO B 1 2 ? -21.062 -4.996 -0.041 1 85.5 2 PRO B CA 1
ATOM 714 C C . PRO B 1 2 ? -19.922 -5.914 -0.468 1 85.5 2 PRO B C 1
ATOM 716 O O . PRO B 1 2 ? -18.797 -5.781 0.029 1 85.5 2 PRO B O 1
ATOM 719 N N . GLU B 1 3 ? -20.344 -6.887 -1.281 1 90.06 3 GLU B N 1
ATOM 720 C CA . GLU B 1 3 ? -19.375 -7.805 -1.87 1 90.06 3 GLU B CA 1
ATOM 721 C C . GLU B 1 3 ? -19 -7.383 -3.287 1 90.06 3 GLU B C 1
ATOM 723 O O . GLU B 1 3 ? -19.859 -6.977 -4.066 1 90.06 3 GLU B O 1
ATOM 728 N N . TYR B 1 4 ? -17.641 -7.531 -3.541 1 91.75 4 TYR B N 1
ATOM 729 C CA . TYR B 1 4 ? -17.156 -7.203 -4.875 1 91.75 4 TYR B CA 1
ATOM 730 C C . TYR B 1 4 ? -16.5 -8.414 -5.527 1 91.75 4 TYR B C 1
ATOM 732 O O . TYR B 1 4 ? -15.758 -9.156 -4.871 1 91.75 4 TYR B O 1
ATOM 740 N N . LYS B 1 5 ? -16.906 -8.656 -6.812 1 92.94 5 LYS B N 1
ATOM 741 C CA . LYS B 1 5 ? -16.266 -9.664 -7.641 1 92.94 5 LYS B CA 1
ATOM 742 C C . LYS B 1 5 ? -15.539 -9.031 -8.82 1 92.94 5 LYS B C 1
ATOM 744 O O . LYS B 1 5 ? -16.172 -8.422 -9.688 1 92.94 5 LYS B O 1
ATOM 749 N N . LEU B 1 6 ? -14.219 -9.18 -8.758 1 91.75 6 LEU B N 1
ATOM 750 C CA . LEU B 1 6 ? -13.438 -8.508 -9.797 1 91.75 6 LEU B CA 1
ATOM 751 C C . LEU B 1 6 ? -12.352 -9.43 -10.328 1 91.75 6 LEU B C 1
ATOM 753 O O . LEU B 1 6 ? -11.961 -10.391 -9.664 1 91.75 6 LEU B O 1
ATOM 757 N N . THR B 1 7 ? -12.07 -9.125 -11.641 1 93.75 7 THR B N 1
ATOM 758 C CA . THR B 1 7 ? -10.875 -9.727 -12.219 1 93.75 7 THR B CA 1
ATOM 759 C C . THR B 1 7 ? -9.68 -8.781 -12.109 1 93.75 7 THR B C 1
ATOM 761 O O . THR B 1 7 ? -9.664 -7.715 -12.727 1 93.75 7 THR B O 1
ATOM 764 N N . VAL B 1 8 ? -8.766 -9.164 -11.25 1 93.5 8 VAL B N 1
ATOM 765 C CA . VAL B 1 8 ? -7.562 -8.367 -11.055 1 93.5 8 VAL B CA 1
ATOM 766 C C . VAL B 1 8 ? -6.336 -9.156 -11.5 1 93.5 8 VAL B C 1
ATOM 768 O O . VAL B 1 8 ? -6.102 -10.273 -11.023 1 93.5 8 VAL B O 1
ATOM 771 N N . LEU B 1 9 ? -5.551 -8.578 -12.469 1 92.44 9 LEU B N 1
ATOM 772 C CA . LEU B 1 9 ? -4.352 -9.211 -13 1 92.44 9 LEU B CA 1
ATOM 773 C C . LEU B 1 9 ? -4.656 -10.609 -13.523 1 92.44 9 LEU B C 1
ATOM 775 O O . L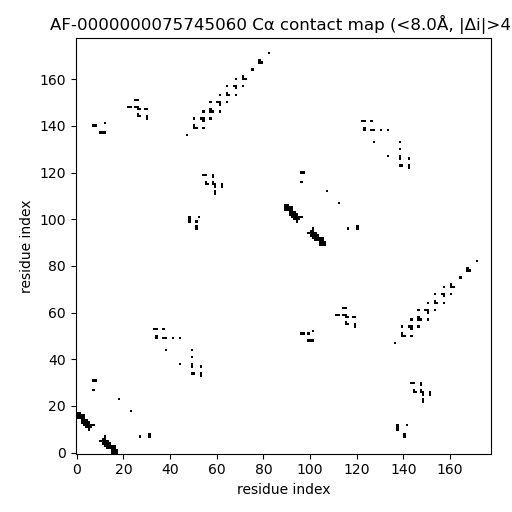EU B 1 9 ? -3.883 -11.539 -13.297 1 92.44 9 LEU B O 1
ATOM 779 N N . GLY B 1 10 ? -5.801 -10.766 -14.008 1 91 10 GLY B N 1
ATOM 780 C CA . GLY B 1 10 ? -6.215 -12.008 -14.641 1 91 10 GLY B CA 1
ATOM 781 C C . GLY B 1 10 ? -6.789 -13.008 -13.656 1 91 10 GLY B C 1
ATOM 782 O O . GLY B 1 10 ? -7.094 -14.148 -14.031 1 91 10 GLY B O 1
ATOM 783 N N . LEU B 1 11 ? -6.871 -12.594 -12.367 1 91.5 11 LEU B N 1
ATOM 784 C CA . LEU B 1 11 ? -7.398 -13.477 -11.336 1 91.5 11 LEU B CA 1
ATOM 785 C C . LEU B 1 11 ? -8.766 -13 -10.852 1 91.5 11 LEU B C 1
ATOM 787 O O . LEU B 1 11 ? -8.969 -11.797 -10.656 1 91.5 11 LEU B O 1
ATOM 791 N N . ASP B 1 12 ? -9.664 -13.961 -10.68 1 92.69 12 ASP B N 1
ATOM 792 C CA . ASP B 1 12 ? -10.984 -13.625 -10.156 1 92.69 12 ASP B CA 1
ATOM 793 C C . ASP B 1 12 ? -10.984 -13.617 -8.633 1 92.69 12 ASP B C 1
ATOM 795 O O . ASP B 1 12 ? -10.727 -14.641 -8 1 92.69 12 ASP B O 1
ATOM 799 N N . VAL B 1 13 ? -11.242 -12.43 -8.062 1 89.81 13 VAL B N 1
ATOM 800 C CA . VAL B 1 13 ? -11.234 -12.289 -6.609 1 89.81 13 VAL B CA 1
ATOM 801 C C . VAL B 1 13 ? -12.578 -11.734 -6.141 1 89.81 13 VAL B C 1
ATOM 803 O O . VAL B 1 13 ? -13.211 -10.945 -6.844 1 89.81 13 VAL B O 1
ATOM 806 N N . ALA B 1 14 ? -12.961 -12.219 -4.98 1 90.19 14 ALA B N 1
ATOM 807 C CA . ALA B 1 14 ? -14.188 -11.742 -4.34 1 90.19 14 ALA B CA 1
ATOM 808 C C . ALA B 1 14 ? -13.93 -11.367 -2.885 1 90.19 14 ALA B C 1
ATOM 810 O O . ALA B 1 14 ? -13.203 -12.062 -2.172 1 90.19 14 ALA B O 1
ATOM 811 N N . PHE B 1 15 ? -14.445 -10.156 -2.555 1 88.06 15 PHE B N 1
ATOM 812 C CA . PHE B 1 15 ? -14.25 -9.75 -1.166 1 88.06 15 PHE B CA 1
ATOM 813 C C . PHE B 1 15 ? -15.328 -8.773 -0.723 1 88.06 15 PHE B C 1
ATOM 815 O O . PHE B 1 15 ? -16.016 -8.18 -1.557 1 88.06 15 PHE B O 1
ATOM 822 N N . LYS B 1 16 ? -15.492 -8.844 0.564 1 88.94 16 LYS B N 1
ATOM 823 C CA . LYS B 1 16 ? -16.422 -7.898 1.176 1 88.94 16 LYS B CA 1
ATOM 824 C C . LYS B 1 16 ? -15.688 -6.68 1.725 1 88.94 16 LYS B C 1
ATOM 826 O O . LYS B 1 16 ? -14.594 -6.801 2.273 1 88.94 16 LYS B O 1
ATOM 831 N N . THR B 1 17 ? -16.188 -5.523 1.5 1 90.38 17 THR B N 1
ATOM 832 C CA . THR B 1 17 ? -15.578 -4.293 1.988 1 90.38 17 THR B CA 1
ATOM 833 C C . THR B 1 17 ? -16.625 -3.195 2.158 1 90.38 17 THR B C 1
ATOM 835 O O . THR B 1 17 ? -17.688 -3.234 1.521 1 90.38 17 THR B O 1
ATOM 838 N N . ASP B 1 18 ? -16.266 -2.285 3.131 1 90.69 18 ASP B N 1
ATOM 839 C CA . ASP B 1 18 ? -17.125 -1.122 3.316 1 90.69 18 ASP B CA 1
ATOM 840 C C . ASP B 1 18 ? -16.812 -0.032 2.297 1 90.69 18 ASP B C 1
ATOM 842 O O . ASP B 1 18 ? -17.562 0.929 2.148 1 90.69 18 ASP B O 1
ATOM 846 N N . ALA B 1 19 ? -15.695 -0.206 1.562 1 90.88 19 ALA B N 1
ATOM 847 C CA . ALA B 1 19 ? -15.312 0.751 0.527 1 90.88 19 ALA B CA 1
ATOM 848 C C . ALA B 1 19 ? -16.328 0.775 -0.604 1 90.88 19 ALA B C 1
ATOM 850 O O . ALA B 1 19 ? -16.906 -0.261 -0.961 1 90.88 19 ALA B O 1
ATOM 851 N N . ASP B 1 20 ? -16.531 1.961 -1.156 1 92.44 20 ASP B N 1
ATOM 852 C CA . ASP B 1 20 ? -17.469 2.045 -2.279 1 92.44 20 ASP B CA 1
ATOM 853 C C . ASP B 1 20 ? -16.797 1.631 -3.584 1 92.44 20 ASP B C 1
ATOM 855 O O . ASP B 1 20 ? -15.586 1.367 -3.609 1 92.44 20 ASP B O 1
ATOM 859 N N . GLY B 1 21 ? -17.625 1.58 -4.609 1 92.5 21 GLY B N 1
ATOM 860 C CA . GLY B 1 21 ? -17.156 1.098 -5.895 1 92.5 21 GLY B CA 1
ATOM 861 C C . GLY B 1 21 ? -16.047 1.945 -6.48 1 92.5 21 GLY B C 1
ATOM 862 O O . GLY B 1 21 ? -15.125 1.421 -7.109 1 92.5 21 GLY B O 1
ATOM 863 N N . GLU B 1 22 ? -16.125 3.201 -6.293 1 95.44 22 GLU B N 1
ATOM 864 C CA . GLU B 1 22 ? -15.109 4.109 -6.82 1 95.44 22 GLU B CA 1
ATOM 865 C C . GLU B 1 22 ? -13.758 3.865 -6.16 1 95.44 22 GLU B C 1
ATOM 867 O O . GLU B 1 22 ? -12.719 3.869 -6.832 1 95.44 22 GLU B O 1
ATOM 872 N N . ARG B 1 23 ? -13.805 3.707 -4.859 1 95.12 23 ARG B N 1
ATOM 873 C CA . ARG B 1 23 ? -12.586 3.432 -4.102 1 95.12 23 ARG B CA 1
ATOM 874 C C . ARG B 1 23 ? -11.977 2.1 -4.516 1 95.12 23 ARG B C 1
ATOM 876 O O . ARG B 1 23 ? -10.758 1.997 -4.691 1 95.12 23 ARG B O 1
ATOM 883 N N . VAL B 1 24 ? -12.844 1.096 -4.723 1 95.25 24 VAL B N 1
ATOM 884 C CA . VAL B 1 24 ? -12.391 -0.224 -5.148 1 95.25 24 VAL B CA 1
ATOM 885 C C . VAL B 1 24 ? -11.766 -0.131 -6.543 1 95.25 24 VAL B C 1
ATOM 887 O O . VAL B 1 24 ? -10.711 -0.717 -6.797 1 95.25 24 VAL B O 1
ATOM 890 N N . GLN B 1 25 ? -12.375 0.598 -7.383 1 95.94 25 GLN B N 1
ATOM 891 C CA . GLN B 1 25 ? -11.875 0.761 -8.742 1 95.94 25 GLN B CA 1
ATOM 892 C C . GLN B 1 25 ? -10.531 1.485 -8.758 1 95.94 25 GLN B C 1
ATOM 894 O O . GLN B 1 25 ? -9.641 1.13 -9.531 1 95.94 25 GLN B O 1
ATOM 899 N N . ALA B 1 26 ? -10.391 2.479 -7.938 1 97.25 26 ALA B N 1
ATOM 900 C CA . ALA B 1 26 ? -9.141 3.225 -7.867 1 97.25 26 ALA B CA 1
ATOM 901 C C . ALA B 1 26 ? -7.992 2.328 -7.406 1 97.25 26 ALA B C 1
ATOM 903 O O . ALA B 1 26 ? -6.883 2.404 -7.941 1 97.25 26 ALA B O 1
ATOM 904 N N . ALA B 1 27 ? -8.297 1.526 -6.402 1 97.25 27 ALA B N 1
ATOM 905 C CA . ALA B 1 27 ? -7.285 0.594 -5.906 1 97.25 27 ALA B CA 1
ATOM 906 C C . ALA B 1 27 ? -6.895 -0.415 -6.98 1 97.25 27 ALA B C 1
ATOM 908 O O . ALA B 1 27 ? -5.711 -0.714 -7.16 1 97.25 27 ALA B O 1
ATOM 909 N N . THR B 1 28 ? -7.898 -0.889 -7.703 1 97.06 28 THR B N 1
ATOM 910 C CA . THR B 1 28 ? -7.645 -1.852 -8.766 1 97.06 28 THR B CA 1
ATOM 911 C C . THR B 1 28 ? -6.816 -1.219 -9.883 1 97.06 28 THR B C 1
ATOM 913 O O . THR B 1 28 ? -5.883 -1.837 -10.398 1 97.06 28 THR B O 1
ATOM 916 N N . ASP B 1 29 ? -7.191 -0.032 -10.242 1 97.31 29 ASP B N 1
ATOM 917 C CA . ASP B 1 29 ? -6.469 0.681 -11.297 1 97.31 29 ASP B CA 1
ATOM 918 C C . ASP B 1 29 ? -5.012 0.912 -10.906 1 97.31 29 ASP B C 1
ATOM 920 O O . ASP B 1 29 ? -4.109 0.721 -11.719 1 97.31 29 ASP B O 1
ATOM 924 N N . LEU B 1 30 ? -4.797 1.365 -9.695 1 97.56 30 LEU B N 1
ATOM 925 C CA . LEU B 1 30 ? -3.439 1.585 -9.203 1 97.56 30 LEU B CA 1
ATOM 926 C C . LEU B 1 30 ? -2.619 0.302 -9.281 1 97.56 30 LEU B C 1
ATOM 928 O O . LEU B 1 30 ? -1.484 0.315 -9.766 1 97.56 30 LEU B O 1
ATOM 932 N N . LEU B 1 31 ? -3.232 -0.733 -8.773 1 97.06 31 LEU B N 1
ATOM 933 C CA . LEU B 1 31 ? -2.566 -2.031 -8.75 1 97.06 31 LEU B CA 1
ATOM 934 C C . LEU B 1 31 ? -2.209 -2.48 -10.164 1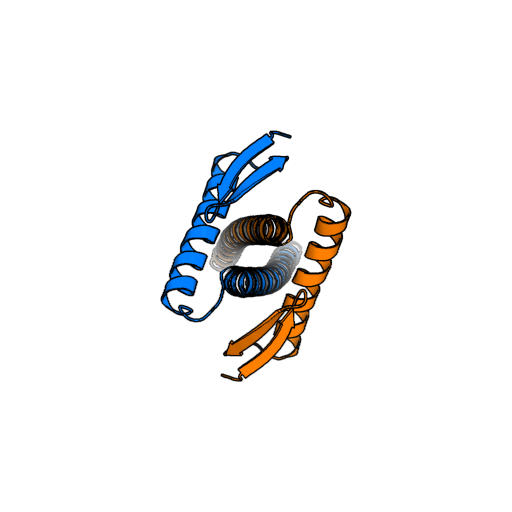 97.06 31 LEU B C 1
ATOM 936 O O . LEU B 1 31 ? -1.071 -2.877 -10.43 1 97.06 31 LEU B O 1
ATOM 940 N N . GLU B 1 32 ? -3.121 -2.441 -11.109 1 96.25 32 GLU B N 1
ATOM 941 C CA . GLU B 1 32 ? -2.918 -2.896 -12.477 1 96.25 32 GLU B CA 1
ATOM 942 C C . GLU B 1 32 ? -1.876 -2.043 -13.195 1 96.25 32 GLU B C 1
ATOM 944 O O . GLU B 1 32 ? -1.035 -2.566 -13.93 1 96.25 32 GLU B O 1
ATOM 949 N N . ASN B 1 33 ? -1.928 -0.789 -12.969 1 96.81 33 ASN B N 1
ATOM 950 C CA . ASN B 1 33 ? -0.961 0.113 -13.586 1 96.81 33 ASN B CA 1
ATOM 951 C C . ASN B 1 33 ? 0.458 -0.17 -13.102 1 96.81 33 ASN B C 1
ATOM 953 O O . ASN B 1 33 ? 1.39 -0.246 -13.898 1 96.81 33 ASN B O 1
ATOM 957 N N . ARG B 1 34 ? 0.588 -0.335 -11.844 1 95.31 34 ARG B N 1
ATOM 958 C CA . ARG B 1 34 ? 1.904 -0.614 -11.273 1 95.31 34 ARG B CA 1
ATOM 959 C C . ARG B 1 34 ? 2.416 -1.979 -11.727 1 95.31 34 ARG B C 1
ATOM 961 O O . ARG B 1 34 ? 3.605 -2.143 -12 1 95.31 34 ARG B O 1
ATOM 968 N N . TYR B 1 35 ? 1.519 -2.889 -11.789 1 95.69 35 TYR B N 1
ATOM 969 C CA . TYR B 1 35 ? 1.905 -4.219 -12.25 1 95.69 35 TYR B CA 1
ATOM 970 C C . TYR B 1 35 ? 2.379 -4.18 -13.695 1 95.69 35 TYR B C 1
ATOM 972 O O . TYR B 1 35 ? 3.373 -4.816 -14.047 1 95.69 35 TYR B O 1
ATOM 980 N N . GLN B 1 36 ? 1.671 -3.484 -14.555 1 93.81 36 GLN B N 1
ATOM 981 C CA . GLN B 1 36 ? 2.029 -3.377 -15.961 1 93.81 36 GLN B CA 1
ATOM 982 C C . GLN B 1 36 ? 3.414 -2.76 -16.141 1 93.81 36 GLN B C 1
ATOM 984 O O . GLN B 1 36 ? 4.203 -3.213 -16.969 1 93.81 36 GLN B O 1
ATOM 989 N N . GLU B 1 37 ? 3.689 -1.78 -15.367 1 93.25 37 GLU B N 1
ATOM 990 C CA . GLU B 1 37 ? 5.004 -1.147 -15.398 1 93.25 37 GLU B CA 1
ATOM 991 C C . GLU B 1 37 ? 6.094 -2.117 -14.961 1 93.25 37 GLU B C 1
ATOM 993 O O . GLU B 1 37 ? 7.176 -2.156 -15.547 1 93.25 37 GLU B O 1
ATOM 998 N N . LEU B 1 38 ? 5.781 -2.779 -13.875 1 90.88 38 LEU B N 1
ATOM 999 C CA . LEU B 1 38 ? 6.727 -3.754 -13.336 1 90.88 38 LEU B CA 1
ATOM 1000 C C . LEU B 1 38 ? 6.957 -4.887 -14.328 1 90.88 38 LEU B C 1
ATOM 1002 O O . LEU B 1 38 ? 8.086 -5.348 -14.5 1 90.88 38 LEU B O 1
ATOM 1006 N N . GLU B 1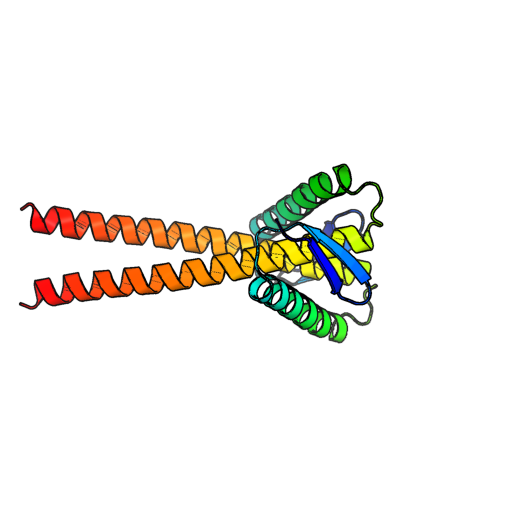 39 ? 5.852 -5.367 -14.93 1 90 39 GLU B N 1
ATOM 1007 C CA . GLU B 1 39 ? 5.922 -6.461 -15.891 1 90 39 GLU B CA 1
ATOM 1008 C C . GLU B 1 39 ? 6.789 -6.09 -17.094 1 90 39 GLU B C 1
ATOM 1010 O O . GLU B 1 39 ? 7.535 -6.926 -17.609 1 90 39 GLU B O 1
ATOM 1015 N N . ALA B 1 40 ? 6.672 -4.926 -17.484 1 88 40 ALA B N 1
ATOM 1016 C CA . ALA B 1 40 ? 7.441 -4.441 -18.625 1 88 40 ALA B CA 1
ATOM 1017 C C . ALA B 1 40 ? 8.938 -4.492 -18.344 1 88 40 ALA B C 1
ATOM 1019 O O . ALA B 1 40 ? 9.75 -4.676 -19.25 1 88 40 ALA B O 1
ATOM 1020 N N . ARG B 1 41 ? 9.289 -4.363 -17.078 1 83.06 41 ARG B N 1
ATOM 1021 C CA . ARG B 1 41 ? 10.695 -4.312 -16.688 1 83.06 41 ARG B CA 1
ATOM 1022 C C . ARG B 1 41 ? 11.195 -5.688 -16.266 1 83.06 41 ARG B C 1
ATOM 1024 O O . ARG B 1 41 ? 12.398 -5.949 -16.281 1 83.06 41 ARG B O 1
ATOM 1031 N N . GLY B 1 42 ? 10.211 -6.406 -15.703 1 76.69 42 GLY B N 1
ATOM 1032 C CA . GLY B 1 42 ? 10.602 -7.648 -15.055 1 76.69 42 GLY B CA 1
ATOM 1033 C C . GLY B 1 42 ? 10.305 -8.875 -15.891 1 76.69 42 GLY B C 1
ATOM 1034 O O . GLY B 1 42 ? 9.859 -9.898 -15.367 1 76.69 42 GLY B O 1
ATOM 1035 N N . LEU B 1 43 ? 10.508 -8.805 -17.156 1 66.31 43 LEU B N 1
ATOM 1036 C CA . LEU B 1 43 ? 10.117 -9.844 -18.109 1 66.31 43 LEU B CA 1
ATOM 1037 C C . LEU B 1 43 ? 10.617 -11.211 -17.656 1 66.31 43 LEU B C 1
ATOM 1039 O O . LEU B 1 43 ? 9.938 -12.219 -17.859 1 66.31 43 LEU B O 1
ATOM 1043 N N . ARG B 1 44 ? 11.625 -11.117 -16.891 1 81.31 44 ARG B N 1
ATOM 1044 C CA . ARG B 1 44 ? 12.195 -12.406 -16.5 1 81.31 44 ARG B CA 1
ATOM 1045 C C . ARG B 1 44 ? 11.656 -12.859 -15.148 1 81.31 44 ARG B C 1
ATOM 1047 O O . ARG B 1 44 ? 11.875 -14.008 -14.742 1 81.31 44 ARG B O 1
ATOM 1054 N N . LEU B 1 45 ? 10.773 -12.07 -14.594 1 83.12 45 LEU B N 1
ATOM 1055 C CA . LEU B 1 45 ? 10.211 -12.453 -13.305 1 83.12 45 LEU B CA 1
ATOM 1056 C C . LEU B 1 45 ? 8.883 -13.172 -13.477 1 83.12 45 LEU B C 1
ATOM 1058 O O . LEU B 1 45 ? 8.094 -12.828 -14.359 1 83.12 45 LEU B O 1
ATOM 1062 N N . GLY B 1 46 ? 8.641 -14.32 -12.891 1 87.69 46 GLY B N 1
ATOM 1063 C CA . GLY B 1 46 ? 7.332 -14.953 -12.844 1 87.69 46 GLY B CA 1
ATOM 1064 C C . GLY B 1 46 ? 6.285 -14.102 -12.156 1 87.69 46 GLY B C 1
ATOM 1065 O O . GLY B 1 46 ? 6.621 -13.156 -11.43 1 87.69 46 GLY B O 1
ATOM 1066 N N . LYS B 1 47 ? 5.02 -14.289 -12.562 1 88.69 47 LYS B N 1
ATOM 1067 C CA . LYS B 1 47 ? 3.898 -13.492 -12.078 1 88.69 47 LYS B CA 1
ATOM 1068 C C . LYS B 1 47 ? 3.904 -13.398 -10.555 1 88.69 47 LYS B C 1
ATOM 1070 O O . LYS B 1 47 ? 3.648 -12.336 -9.992 1 88.69 47 LYS B O 1
ATOM 1075 N N . GLN B 1 48 ? 4.211 -14.469 -9.914 1 90.75 48 GLN B N 1
ATOM 1076 C CA . GLN B 1 48 ? 4.199 -14.492 -8.453 1 90.75 48 GLN B CA 1
ATOM 1077 C C . GLN B 1 48 ? 5.246 -13.539 -7.883 1 90.75 48 GLN B C 1
ATOM 1079 O O . GLN B 1 48 ? 4.965 -12.789 -6.949 1 90.75 48 GLN B O 1
ATOM 1084 N N . LYS B 1 49 ? 6.41 -13.633 -8.422 1 91.56 49 LYS B N 1
ATOM 1085 C CA . LYS B 1 49 ? 7.477 -12.75 -7.965 1 91.56 49 LYS B CA 1
ATOM 1086 C C . LYS B 1 49 ? 7.137 -11.289 -8.242 1 91.56 49 LYS B C 1
ATOM 1088 O O . LYS B 1 49 ? 7.426 -10.414 -7.426 1 91.56 49 LYS B O 1
ATOM 1093 N N . LEU B 1 50 ? 6.527 -11.023 -9.375 1 93.06 50 LEU B N 1
ATOM 1094 C CA . LEU B 1 50 ? 6.105 -9.664 -9.711 1 93.06 50 LEU B CA 1
ATOM 1095 C C . LEU B 1 50 ? 5.086 -9.148 -8.703 1 93.06 50 LEU B C 1
ATOM 1097 O O . LEU B 1 50 ? 5.148 -7.988 -8.289 1 93.06 50 LEU B O 1
ATOM 1101 N N . LEU B 1 51 ? 4.203 -10 -8.289 1 94.31 51 LEU B N 1
ATOM 1102 C CA . LEU B 1 51 ? 3.182 -9.625 -7.32 1 94.31 51 LEU B CA 1
ATOM 1103 C C . LEU B 1 51 ? 3.809 -9.32 -5.961 1 94.31 51 LEU B C 1
ATOM 1105 O O . LEU B 1 51 ? 3.375 -8.398 -5.266 1 94.31 51 LEU B O 1
ATOM 1109 N N . VAL B 1 52 ? 4.828 -10.062 -5.637 1 94.44 52 VAL B N 1
ATOM 1110 C CA . VAL B 1 52 ? 5.52 -9.828 -4.371 1 94.44 52 VAL B CA 1
ATOM 1111 C C . VAL B 1 52 ? 6.25 -8.492 -4.418 1 94.44 52 VAL B C 1
ATOM 1113 O O . VAL B 1 52 ? 6.223 -7.727 -3.449 1 94.44 52 VAL B O 1
ATOM 1116 N N . PHE B 1 53 ? 6.859 -8.234 -5.539 1 93.38 53 PHE B N 1
ATOM 1117 C CA . PHE B 1 53 ? 7.543 -6.961 -5.723 1 93.38 53 PHE B CA 1
ATOM 1118 C C . PHE B 1 53 ? 6.566 -5.797 -5.609 1 93.38 53 PHE B C 1
ATOM 1120 O O . PHE B 1 53 ? 6.852 -4.801 -4.945 1 93.38 53 PHE B O 1
ATOM 1127 N N . LEU B 1 54 ? 5.5 -5.969 -6.234 1 95.38 54 LEU B N 1
ATOM 1128 C CA . LEU B 1 54 ? 4.453 -4.953 -6.211 1 95.38 54 LEU B CA 1
ATOM 1129 C C . LEU B 1 54 ? 3.936 -4.734 -4.793 1 95.38 54 LEU B C 1
ATOM 1131 O O . LEU B 1 54 ? 3.812 -3.594 -4.34 1 95.38 54 LEU B O 1
ATOM 1135 N N . ALA B 1 55 ? 3.633 -5.777 -4.098 1 96.69 55 ALA B N 1
ATOM 1136 C CA . ALA B 1 55 ? 3.104 -5.719 -2.738 1 96.69 55 ALA B CA 1
ATOM 1137 C C . ALA B 1 55 ? 4.117 -5.094 -1.782 1 96.69 55 ALA B C 1
ATOM 1139 O O . ALA B 1 55 ? 3.752 -4.32 -0.895 1 96.69 55 ALA B O 1
ATOM 1140 N N . LEU B 1 56 ? 5.367 -5.434 -1.98 1 95.5 56 LEU B N 1
ATOM 1141 C CA . LEU B 1 56 ? 6.434 -4.875 -1.159 1 95.5 56 LEU B CA 1
ATOM 1142 C C . LEU B 1 56 ? 6.539 -3.365 -1.354 1 95.5 56 LEU B C 1
ATOM 1144 O O . LEU B 1 56 ? 6.711 -2.621 -0.386 1 95.5 56 LEU B O 1
ATOM 1148 N N . GLY B 1 57 ? 6.477 -2.951 -2.582 1 95.19 57 GLY B N 1
ATOM 1149 C CA . GLY B 1 57 ? 6.488 -1.527 -2.883 1 95.19 57 GLY B CA 1
ATOM 1150 C C . GLY B 1 57 ? 5.324 -0.778 -2.26 1 95.19 57 GLY B C 1
ATOM 1151 O O . GLY B 1 57 ? 5.508 0.301 -1.69 1 95.19 57 GLY B O 1
ATOM 1152 N N . LEU B 1 58 ? 4.184 -1.397 -2.396 1 97.31 58 LEU B N 1
ATOM 1153 C CA . LEU B 1 58 ? 2.988 -0.791 -1.821 1 97.31 58 LEU B CA 1
ATOM 1154 C C . LEU B 1 58 ? 3.092 -0.722 -0.302 1 97.31 58 LEU B C 1
ATOM 1156 O O . LEU B 1 58 ? 2.668 0.261 0.31 1 97.31 58 LEU B O 1
ATOM 1160 N N . ALA B 1 59 ? 3.594 -1.745 0.317 1 97.31 59 ALA B N 1
ATOM 1161 C CA . ALA B 1 59 ? 3.809 -1.762 1.762 1 97.31 59 ALA B CA 1
ATOM 1162 C C . ALA B 1 59 ? 4.754 -0.643 2.189 1 97.31 59 ALA B C 1
ATOM 1164 O O . ALA B 1 59 ? 4.492 0.057 3.172 1 97.31 59 ALA B O 1
ATOM 1165 N N . ASP B 1 60 ? 5.848 -0.51 1.449 1 96.5 60 ASP B N 1
ATOM 1166 C CA . ASP B 1 60 ? 6.801 0.557 1.734 1 96.5 60 ASP B CA 1
ATOM 1167 C C . ASP B 1 60 ? 6.145 1.93 1.609 1 96.5 60 ASP B C 1
ATOM 1169 O O . ASP B 1 60 ? 6.332 2.793 2.469 1 96.5 60 ASP B O 1
ATOM 1173 N N . ASP B 1 61 ? 5.383 2.119 0.515 1 96.44 61 ASP B N 1
ATOM 1174 C CA . ASP B 1 61 ? 4.688 3.383 0.291 1 96.44 61 ASP B CA 1
ATOM 1175 C C . ASP B 1 61 ? 3.721 3.686 1.433 1 96.44 61 ASP B C 1
ATOM 1177 O O . ASP B 1 61 ? 3.631 4.828 1.891 1 96.44 61 ASP B O 1
ATOM 1181 N N . TYR B 1 62 ? 3.076 2.68 1.823 1 96.69 62 TYR B N 1
ATOM 1182 C CA . TYR B 1 62 ? 2.111 2.83 2.906 1 96.69 62 TYR B CA 1
ATOM 1183 C C . TYR B 1 62 ? 2.799 3.268 4.191 1 96.69 62 TYR B C 1
ATOM 1185 O O . TYR B 1 62 ? 2.334 4.188 4.871 1 96.69 62 TYR B O 1
ATOM 1193 N N . LEU B 1 63 ? 3.869 2.641 4.547 1 96.94 63 LEU B N 1
ATOM 1194 C CA . LEU B 1 63 ? 4.605 2.959 5.766 1 96.94 63 LEU B CA 1
ATOM 1195 C C . LEU B 1 63 ? 5.164 4.375 5.707 1 96.94 63 LEU B C 1
ATOM 1197 O O . LEU B 1 63 ? 5.125 5.105 6.703 1 96.94 63 LEU B O 1
ATOM 1201 N N . GLN B 1 64 ? 5.68 4.738 4.543 1 95.56 64 GLN B N 1
ATOM 1202 C CA . GLN B 1 64 ? 6.219 6.086 4.379 1 95.56 64 GLN B CA 1
ATOM 1203 C C . GLN B 1 64 ? 5.121 7.137 4.535 1 95.56 64 GLN B C 1
ATOM 1205 O O . GLN B 1 64 ? 5.34 8.18 5.152 1 95.56 64 GLN B O 1
ATOM 1210 N N . MET B 1 65 ? 3.967 6.828 3.967 1 95.25 65 MET B N 1
ATOM 1211 C CA . MET B 1 65 ? 2.846 7.758 4.074 1 95.25 65 MET B CA 1
ATOM 1212 C C . MET B 1 65 ? 2.389 7.891 5.523 1 95.25 65 MET B C 1
ATOM 1214 O O . MET B 1 65 ? 2.014 8.977 5.965 1 95.25 65 MET B O 1
ATOM 1218 N N . THR B 1 66 ? 2.342 6.801 6.215 1 94.94 66 THR B N 1
ATOM 1219 C CA . THR B 1 66 ? 1.963 6.812 7.625 1 94.94 66 THR B CA 1
ATOM 1220 C C . THR B 1 66 ? 2.898 7.715 8.43 1 94.94 66 THR B C 1
ATOM 1222 O O . THR B 1 66 ? 2.445 8.492 9.266 1 94.94 66 THR B O 1
ATOM 1225 N N . GLU B 1 67 ? 4.164 7.586 8.156 1 93.94 67 GLU B N 1
ATOM 1226 C CA . GLU B 1 67 ? 5.152 8.414 8.844 1 93.94 67 GLU B CA 1
ATOM 1227 C C . GLU B 1 67 ? 4.941 9.898 8.523 1 93.94 67 GLU B C 1
ATOM 1229 O O . GLU B 1 67 ? 5.039 10.75 9.406 1 93.94 67 GLU B O 1
ATOM 1234 N N . ARG B 1 68 ? 4.691 10.156 7.289 1 93.5 68 ARG B N 1
ATOM 1235 C CA . ARG B 1 68 ? 4.473 11.531 6.859 1 93.5 68 ARG B CA 1
ATOM 1236 C C . ARG B 1 68 ? 3.236 12.117 7.531 1 93.5 68 ARG B C 1
ATOM 1238 O O . ARG B 1 68 ? 3.242 13.281 7.945 1 93.5 68 ARG B O 1
ATOM 1245 N N . LEU B 1 69 ? 2.229 11.352 7.535 1 93.88 69 LEU B N 1
ATOM 1246 C CA . LEU B 1 69 ? 0.986 11.805 8.156 1 93.88 69 LEU B CA 1
ATOM 1247 C C . LEU B 1 69 ? 1.198 12.117 9.633 1 93.88 69 LEU B C 1
ATOM 1249 O O . LEU B 1 69 ? 0.669 13.109 10.148 1 93.88 69 LEU B O 1
ATOM 1253 N N . GLN B 1 70 ? 1.914 11.242 10.305 1 93 70 GLN B N 1
ATOM 1254 C CA . GLN B 1 70 ? 2.213 11.461 11.719 1 93 70 GLN B CA 1
ATOM 1255 C C . GLN B 1 70 ? 3.012 12.75 11.922 1 93 70 GLN B C 1
ATOM 1257 O O . GLN B 1 70 ? 2.781 13.484 12.875 1 93 70 GLN B O 1
ATOM 1262 N N . GLY B 1 71 ? 3.971 12.93 11.039 1 92.31 71 GLY B N 1
ATOM 1263 C CA . GLY B 1 71 ? 4.73 14.172 11.102 1 92.31 71 GLY B CA 1
ATOM 1264 C C . GLY B 1 71 ? 3.869 15.406 10.914 1 92.31 71 GLY B C 1
ATOM 1265 O O . GLY B 1 71 ? 4.023 16.391 11.633 1 92.31 71 GLY B O 1
ATOM 1266 N N . GLN B 1 72 ? 3.004 15.328 10 1 90.19 72 GLN B N 1
ATOM 1267 C CA . GLN B 1 72 ? 2.131 16.453 9.719 1 90.19 72 GLN B CA 1
ATOM 1268 C C . GLN B 1 72 ? 1.168 16.719 10.875 1 90.19 72 GLN B C 1
ATOM 1270 O O . GLN B 1 72 ? 0.839 17.875 11.172 1 90.19 72 GLN B O 1
ATOM 1275 N N . ASP B 1 73 ? 0.732 15.625 11.414 1 91.31 73 ASP B N 1
ATOM 1276 C CA . ASP B 1 73 ? -0.149 15.766 12.57 1 91.31 73 ASP B CA 1
ATOM 1277 C C . ASP B 1 73 ? 0.558 16.484 13.711 1 91.31 73 ASP B C 1
ATOM 1279 O O . ASP B 1 73 ? -0.036 17.328 14.375 1 91.31 73 ASP B O 1
ATOM 1283 N N . THR B 1 74 ? 1.821 16.125 13.938 1 91.19 74 THR B N 1
ATOM 1284 C CA . THR B 1 74 ? 2.619 16.75 14.984 1 91.19 74 THR B CA 1
ATOM 1285 C C . THR B 1 74 ? 2.816 18.234 14.703 1 91.19 74 THR B C 1
ATOM 1287 O O . THR B 1 74 ? 2.721 19.062 15.617 1 91.19 74 THR B O 1
ATOM 1290 N N . GLU B 1 75 ? 3.025 18.484 13.492 1 87.38 75 GLU B N 1
ATOM 1291 C CA . GLU B 1 75 ? 3.219 19.875 13.094 1 87.38 75 GLU B CA 1
ATOM 1292 C C . GLU B 1 75 ? 1.931 20.688 13.266 1 87.38 75 GLU B C 1
ATOM 1294 O O . GLU B 1 75 ? 1.96 21.828 13.734 1 87.38 75 GLU B O 1
ATOM 1299 N N . LEU B 1 76 ? 0.85 20.125 12.82 1 88.12 76 LEU B N 1
ATOM 1300 C CA . LEU B 1 76 ? -0.451 20.781 12.953 1 88.12 76 LEU B CA 1
ATOM 1301 C C . LEU B 1 76 ? -0.772 21.062 14.414 1 88.12 76 LEU B C 1
ATOM 1303 O O . LEU B 1 76 ? -1.279 22.141 14.75 1 88.12 76 LEU B O 1
ATOM 1307 N N . GLN B 1 77 ? -0.448 20.094 15.227 1 89.56 77 GLN B N 1
ATOM 1308 C CA . GLN B 1 77 ? -0.705 20.25 16.656 1 89.56 77 GLN B CA 1
ATOM 1309 C C . GLN B 1 77 ? 0.167 21.359 17.25 1 89.56 77 GLN B C 1
ATOM 1311 O O . GLN B 1 77 ? -0.292 22.141 18.078 1 89.56 77 GLN B O 1
ATOM 1316 N N . ARG B 1 78 ? 1.396 21.391 16.797 1 86.62 78 ARG B N 1
ATOM 1317 C CA . ARG B 1 78 ? 2.312 22.422 17.266 1 86.62 78 ARG B CA 1
ATOM 1318 C C . ARG B 1 78 ? 1.811 23.812 16.875 1 86.62 78 ARG B C 1
ATOM 1320 O O . ARG B 1 78 ? 1.861 24.75 17.688 1 86.62 78 ARG B O 1
ATOM 1327 N N . LEU B 1 79 ? 1.302 23.969 15.727 1 83.88 79 LEU B N 1
ATOM 1328 C CA . LEU B 1 79 ? 0.807 25.25 15.234 1 83.88 79 LEU B CA 1
ATOM 1329 C C . LEU B 1 79 ? -0.461 25.656 15.977 1 83.88 79 LEU B C 1
ATOM 1331 O O . LEU B 1 79 ? -0.642 26.828 16.297 1 83.88 79 LEU B O 1
ATOM 1335 N N . LEU B 1 80 ? -1.278 24.719 16.172 1 84.19 80 LEU B N 1
ATOM 1336 C CA . LEU B 1 80 ? -2.518 24.984 16.891 1 84.19 80 LEU B CA 1
ATOM 1337 C C . LEU B 1 80 ? -2.23 25.438 18.312 1 84.19 80 LEU B C 1
ATOM 1339 O O . LEU B 1 80 ? -2.902 26.344 18.844 1 84.19 80 LEU B O 1
ATOM 1343 N N . ASP B 1 81 ? -1.239 24.828 18.984 1 86.56 81 ASP B N 1
ATOM 1344 C CA . ASP B 1 81 ? -0.817 25.219 20.328 1 86.56 81 ASP B CA 1
ATOM 1345 C C . ASP B 1 81 ? -0.277 26.641 20.344 1 86.56 81 ASP B C 1
ATOM 1347 O O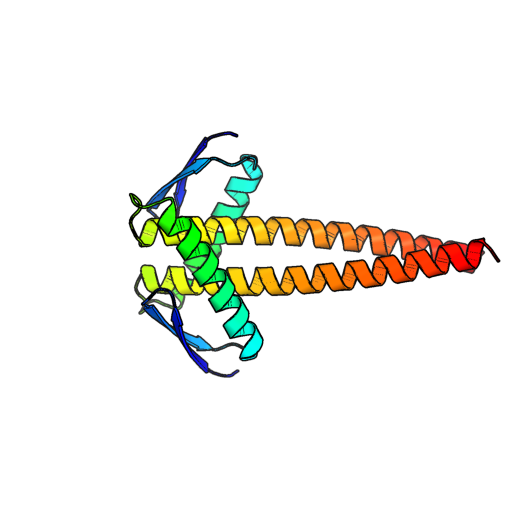 . ASP B 1 81 ? -0.512 27.391 21.281 1 86.56 81 ASP B O 1
ATOM 1351 N N . LYS B 1 82 ? 0.374 27.047 19.312 1 81.5 82 LYS B N 1
ATOM 1352 C CA . LYS B 1 82 ? 0.929 28.406 19.203 1 81.5 82 LYS B CA 1
ATOM 1353 C C . LYS B 1 82 ? -0.176 29.438 19.031 1 81.5 82 LYS B C 1
ATOM 1355 O O . LYS B 1 82 ? -0.099 30.531 19.594 1 81.5 82 LYS B O 1
ATOM 1360 N N . ILE B 1 83 ? -1.148 29.172 18.281 1 77.62 83 ILE B N 1
ATOM 1361 C CA . ILE B 1 83 ? -2.271 30.078 18.031 1 77.62 83 ILE B CA 1
ATOM 1362 C C . ILE B 1 83 ? -3.072 30.266 19.312 1 77.62 83 ILE B C 1
ATOM 1364 O O . ILE B 1 83 ? -3.463 31.391 19.656 1 77.62 83 ILE B O 1
ATOM 1368 N N . ASP B 1 84 ? -3.322 29.094 19.969 1 79.25 84 ASP B N 1
ATOM 1369 C CA . ASP B 1 84 ? -4.062 29.188 21.219 1 79.25 84 ASP B CA 1
ATOM 1370 C C . ASP B 1 84 ? -3.271 29.953 22.266 1 79.25 84 ASP B C 1
ATOM 1372 O O . ASP B 1 84 ? -3.852 30.703 23.062 1 79.25 84 ASP B O 1
ATOM 1376 N N . GLY B 1 85 ? -1.936 29.625 22.391 1 71.5 85 GLY B N 1
ATOM 1377 C CA . GLY B 1 85 ? -1.111 30.406 23.297 1 71.5 85 GLY B CA 1
ATOM 1378 C C . GLY B 1 85 ? -1.083 31.891 22.938 1 71.5 85 GLY B C 1
ATOM 1379 O O . GLY B 1 85 ? -0.955 32.75 23.812 1 71.5 85 GLY B O 1
ATOM 1380 N N . THR B 1 86 ? -1.001 32.25 21.75 1 62.91 86 THR B N 1
ATOM 1381 C CA . THR B 1 86 ? -1.026 33.625 21.312 1 62.91 86 THR B CA 1
ATOM 1382 C C . THR B 1 86 ? -2.373 34.281 21.625 1 62.91 86 THR B C 1
ATOM 1384 O O . THR B 1 86 ? -2.432 35.438 22 1 62.91 86 THR B O 1
ATOM 1387 N N . ASP B 1 87 ? -3.479 33.562 21.438 1 59.56 87 ASP B N 1
ATOM 1388 C CA . ASP B 1 87 ? -4.781 34.156 21.734 1 59.56 87 ASP B CA 1
ATOM 1389 C C . ASP B 1 87 ? -4.996 34.312 23.234 1 59.56 87 ASP B C 1
ATOM 1391 O O . ASP B 1 87 ? -5.672 35.25 23.672 1 59.56 87 ASP B O 1
ATOM 1395 N N . ASN B 1 88 ? -4.582 33.375 24.031 1 54.81 88 ASN B N 1
ATOM 1396 C CA . ASN B 1 88 ? -4.859 33.5 25.469 1 54.81 88 ASN B CA 1
ATOM 1397 C C . ASN B 1 88 ? -3.924 34.5 26.141 1 54.81 88 ASN B C 1
ATOM 1399 O O . ASN B 1 88 ? -3.969 34.656 27.359 1 54.81 88 ASN B O 1
ATOM 1403 N N . GLY B 1 89 ? -2.832 34.875 25.516 1 43.56 89 GLY B N 1
ATOM 1404 C CA . GLY B 1 89 ? -2.225 36.031 26.156 1 43.56 89 GLY B CA 1
ATOM 1405 C C . GLY B 1 89 ? -2.906 37.344 25.812 1 43.56 89 GLY B C 1
ATOM 1406 O O . GLY B 1 89 ? -3.658 37.406 24.828 1 43.56 89 GLY B O 1
#

Secondary structure (DSSP, 8-state):
--EEEEEETTEEEEEE-SS-HHHHHHHHHHHHHHHHHHHHH-TTS-HHHHHHHHHHHHHHHHHHHHHHHHHHHHHHHHHHHHHHHHHH-/--EEEEEETTEEEEEE-SS-HHHHHHHHHHHHHHHHHHHHH-TTS-HHHHHHHHHHHHHHHHHHHHHHHHHHHHHHHHHHHHHHHHH--

Radius of gyration: 20.16 Å; Cα contacts (8 Å, |Δi|>4): 162; chains: 2; bounding box: 43×65×45 Å

Organism: Desulfohalobium retbaense (strain ATCC 49708 / DSM 5692 / JCM 16813 / HR100) (NCBI:txid485915)

Sequence (178 aa):
MPEYKLTVLGLDVAFKTDADGERVQAATDLLENRYQELEARGLRLGKQKLLVFLALGLADDYLQMTERLQGQDTELQRLLDKIDGTDNGMPEYKLTVLGLDVAFKTDADGERVQAATDLLENRYQELEARGLRLGKQKLLVFLALGLADDYLQMTERLQGQDTELQRLLDKIDGTDNG

Foldseek 3Di:
DDKDWDQAPNDTDIDDDPDDPVVVVVVRVVLNVQLVVLCVVPVVDDPVVSVVVSVVVVVVVVVVVVVVVVVVVVVVVVVVVVVVVVVVD/DDKDWDQAPNDTDIDDDPDDPVVVVVVRVVLNVQLVVLCVVPVVDPPVVSVVVSVVVVVVVVVVVVVVVVVVVVVVVVVVVVVVVVVVD

Solvent-accessible surface area (backbone atoms only — not comparable to full-atom values): 9870 Å² total; per-residue (Å²): 111,55,76,45,79,44,74,55,95,86,38,82,45,73,48,70,38,83,66,51,71,68,55,52,48,50,14,50,50,52,48,51,53,52,46,52,57,47,48,71,72,35,71,85,50,53,71,66,58,50,50,50,52,50,33,41,51,35,34,37,52,34,54,52,48,51,52,49,44,52,51,50,51,52,50,46,51,53,51,51,52,49,53,51,53,60,62,73,95,110,57,74,45,80,43,76,55,95,87,37,82,46,73,48,70,39,82,67,50,70,68,56,50,48,52,15,50,51,52,48,51,53,52,46,52,56,46,48,72,72,35,72,86,50,53,71,66,57,49,49,50,53,52,33,41,52,34,34,36,52,35,54,52,46,52,51,50,44,52,51,48,51,52,50,46,51,52,51,51,52,51,52,52,54,58,63,74,96